Protein AF-A0A1S1JXR2-F1 (afdb_monomer)

Radius of gyration: 26.83 Å; Cα contacts (8 Å, |Δi|>4): 31; chains: 1; bounding box: 40×18×74 Å

Sequence (86 aa):
MVAKANVGPLPTAGTPAWCELPDTDPRKLLALAASGEHWVLHTELAQEKRAEASRDIAAAGGWSALAKRIARGRGPAYIPRRKESA

InterPro domains:
  IPR024384 Protein of unknown function DUF2742 [PF10888] (1-83)

Foldseek 3Di:
DLVPPPLPDADAAPDPVLVPDDPPRVSNVSNVVVNCVVVVVVVVVVVVVVVVVVVVVVVVDCVVVVVVVVVVPPPPPDDDDDDDDD

Structure (mmCIF, N/CA/C/O backbone):
data_AF-A0A1S1JXR2-F1
#
_entry.id   AF-A0A1S1JXR2-F1
#
loop_
_atom_site.group_PDB
_atom_site.id
_atom_site.type_symbol
_atom_site.label_atom_id
_atom_site.label_alt_id
_atom_site.label_comp_id
_atom_site.label_asym_id
_atom_site.label_entity_id
_atom_site.label_seq_id
_atom_site.pdbx_PDB_ins_code
_atom_site.Cartn_x
_atom_site.Cartn_y
_atom_site.Cartn_z
_atom_site.occupancy
_atom_site.B_iso_or_equiv
_atom_site.auth_seq_id
_atom_site.auth_comp_id
_atom_site.auth_asym_id
_atom_site.auth_atom_id
_atom_site.pdbx_PDB_model_num
ATOM 1 N N . MET A 1 1 ? -3.237 5.962 -21.231 1.00 52.84 1 MET A N 1
ATOM 2 C CA . MET A 1 1 ? -2.593 7.106 -21.938 1.00 52.84 1 MET A CA 1
ATOM 3 C C . MET A 1 1 ? -1.202 6.776 -22.484 1.00 52.84 1 MET A C 1
ATOM 5 O O . MET A 1 1 ? -0.857 7.275 -23.546 1.00 52.84 1 MET A O 1
ATOM 9 N N . VAL A 1 2 ? -0.429 5.912 -21.820 1.00 57.03 2 VAL A N 1
ATOM 10 C CA . VAL A 1 2 ? 0.966 5.593 -22.175 1.00 57.03 2 VAL A CA 1
ATOM 11 C C . VAL A 1 2 ? 1.143 4.842 -23.513 1.00 57.03 2 VAL A C 1
ATOM 13 O O . VAL A 1 2 ? 2.101 5.100 -24.235 1.00 57.03 2 VAL A O 1
ATOM 16 N N . ALA A 1 3 ? 0.186 3.998 -23.920 1.00 56.38 3 ALA A N 1
ATOM 17 C CA . ALA A 1 3 ? 0.240 3.254 -25.191 1.00 56.38 3 ALA A CA 1
ATOM 18 C C . ALA A 1 3 ? 0.278 4.138 -26.461 1.00 56.38 3 ALA A C 1
ATOM 20 O O . ALA A 1 3 ? 0.579 3.645 -27.543 1.00 56.38 3 ALA A O 1
ATOM 21 N N . LYS A 1 4 ? -0.005 5.446 -26.345 1.00 58.16 4 LYS A N 1
ATOM 22 C CA . LYS A 1 4 ? 0.045 6.403 -27.465 1.00 58.16 4 LYS A CA 1
ATOM 23 C C . LYS A 1 4 ? 1.438 6.992 -27.724 1.00 58.16 4 LYS A C 1
ATOM 25 O O . LYS A 1 4 ? 1.592 7.753 -28.671 1.00 58.16 4 LYS A O 1
ATOM 30 N N . ALA A 1 5 ? 2.440 6.674 -26.904 1.00 64.19 5 ALA A N 1
ATOM 31 C CA . ALA A 1 5 ? 3.767 7.284 -27.001 1.00 64.19 5 ALA A CA 1
ATOM 32 C C . ALA A 1 5 ? 4.649 6.730 -28.146 1.00 64.19 5 ALA A C 1
ATOM 34 O O . ALA A 1 5 ? 5.756 7.221 -28.331 1.00 64.19 5 ALA A O 1
ATOM 35 N N . ASN A 1 6 ? 4.188 5.733 -28.918 1.00 70.31 6 ASN A N 1
ATOM 36 C CA . ASN A 1 6 ? 4.937 5.090 -30.017 1.00 70.31 6 ASN A CA 1
ATOM 37 C C . ASN A 1 6 ? 6.326 4.542 -29.622 1.00 70.31 6 ASN A C 1
ATOM 39 O O . ASN A 1 6 ? 7.220 4.444 -30.456 1.00 70.31 6 ASN A O 1
ATOM 43 N N . VAL A 1 7 ? 6.518 4.150 -28.361 1.00 71.12 7 VAL A N 1
ATOM 44 C CA . VAL A 1 7 ? 7.827 3.715 -27.835 1.00 71.12 7 VAL A CA 1
ATOM 45 C C . VAL A 1 7 ? 8.066 2.198 -27.898 1.00 71.12 7 VAL A C 1
ATOM 47 O O . VAL A 1 7 ? 8.930 1.681 -27.204 1.00 71.12 7 VAL A O 1
ATOM 50 N N . GLY A 1 8 ? 7.333 1.448 -28.722 1.00 77.19 8 GLY A N 1
ATOM 51 C CA . GLY A 1 8 ? 7.416 -0.019 -28.713 1.00 77.19 8 GLY A CA 1
ATOM 52 C C . GLY A 1 8 ? 6.911 -0.639 -27.394 1.00 77.19 8 GLY A C 1
ATOM 53 O O . GLY A 1 8 ? 6.290 0.054 -26.582 1.00 77.19 8 GLY A O 1
ATOM 54 N N . PRO A 1 9 ? 7.108 -1.952 -27.176 1.00 84.50 9 PRO A N 1
ATOM 55 C CA . PRO A 1 9 ? 6.618 -2.629 -25.979 1.00 84.50 9 PRO A CA 1
ATOM 56 C C . PRO A 1 9 ? 7.310 -2.104 -24.714 1.00 84.50 9 PRO A C 1
ATOM 58 O O . PRO A 1 9 ? 8.526 -1.901 -24.690 1.00 84.50 9 PRO A O 1
ATOM 61 N N . LEU A 1 10 ? 6.524 -1.908 -23.654 1.00 90.00 10 LEU A N 1
ATOM 62 C CA . LEU A 1 10 ? 7.019 -1.470 -22.353 1.00 90.00 10 LEU A CA 1
ATOM 63 C C . LEU A 1 10 ? 7.270 -2.680 -21.452 1.00 90.00 10 LEU A C 1
ATOM 65 O O . LEU A 1 10 ? 6.339 -3.459 -21.233 1.00 90.00 10 LEU A O 1
ATOM 69 N N . PRO A 1 11 ? 8.485 -2.847 -20.903 1.00 93.25 11 PRO A N 1
ATOM 70 C CA . PRO A 1 11 ? 8.707 -3.836 -19.860 1.00 93.25 11 PRO A CA 1
ATOM 71 C C . PRO A 1 11 ? 7.990 -3.409 -18.573 1.00 93.25 11 PRO A C 1
ATOM 73 O O . PRO A 1 11 ? 7.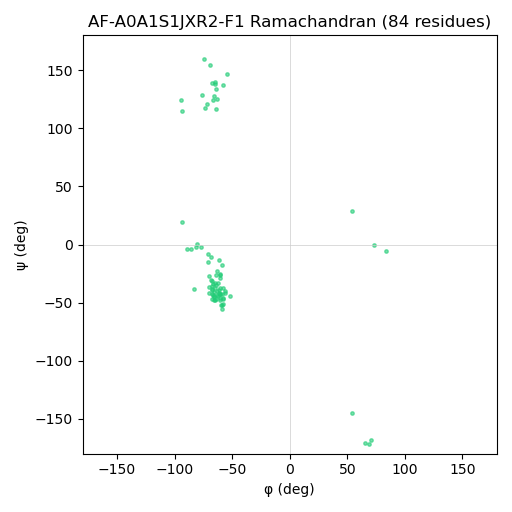787 -2.220 -18.327 1.00 93.25 11 PRO A O 1
ATOM 76 N N . THR A 1 12 ? 7.636 -4.366 -17.718 1.00 92.50 12 THR A N 1
ATOM 77 C CA . THR A 1 12 ? 7.122 -4.060 -16.376 1.00 92.50 12 THR A CA 1
ATOM 78 C C . THR A 1 12 ? 8.207 -3.366 -15.552 1.00 92.50 12 THR A C 1
ATOM 80 O O . THR A 1 12 ? 9.355 -3.825 -15.526 1.00 92.50 12 THR A O 1
ATOM 83 N N . ALA A 1 13 ? 7.855 -2.276 -14.863 1.00 94.19 13 ALA A N 1
ATOM 84 C CA . ALA A 1 13 ? 8.811 -1.537 -14.043 1.00 94.19 13 ALA A CA 1
ATOM 85 C C . ALA A 1 13 ? 9.432 -2.441 -12.963 1.00 94.19 13 ALA A C 1
ATOM 87 O O . ALA A 1 13 ? 8.740 -3.240 -12.336 1.00 94.19 13 ALA A O 1
ATOM 88 N N . GLY A 1 14 ? 10.748 -2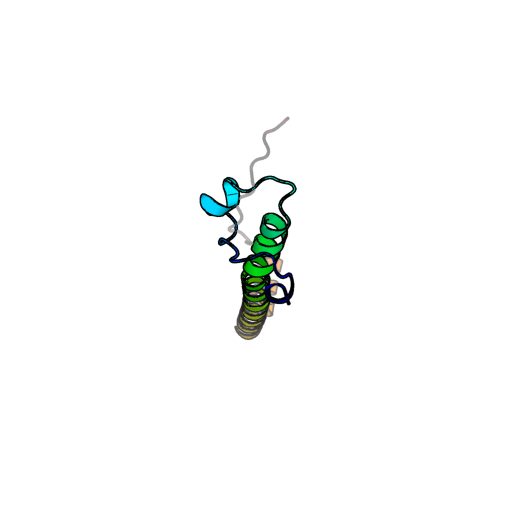.328 -12.765 1.00 93.50 14 GLY A N 1
ATOM 89 C CA . GLY A 1 14 ? 11.513 -3.125 -11.798 1.00 93.50 14 GLY A CA 1
ATOM 90 C C . GLY A 1 14 ? 11.955 -4.515 -12.276 1.00 93.50 14 GLY A C 1
ATOM 91 O O . GLY A 1 14 ? 12.711 -5.180 -11.574 1.00 93.50 14 GLY A O 1
ATOM 92 N N . THR A 1 15 ? 11.534 -4.968 -13.460 1.00 95.94 15 THR A N 1
ATOM 93 C CA . THR A 1 15 ? 12.054 -6.217 -14.050 1.00 95.94 15 THR A CA 1
ATOM 94 C C . THR A 1 15 ? 13.478 -6.037 -14.591 1.00 95.94 15 THR A C 1
ATOM 96 O O . THR A 1 15 ? 13.860 -4.908 -14.901 1.00 95.94 15 THR A O 1
ATOM 99 N N . PRO A 1 16 ? 14.264 -7.118 -14.786 1.00 97.56 16 PRO A N 1
ATOM 100 C CA . PRO A 1 16 ? 15.594 -7.017 -15.396 1.00 97.56 16 PRO A CA 1
ATOM 101 C C . PRO A 1 16 ? 15.589 -6.264 -16.734 1.00 97.56 16 PRO A C 1
ATOM 103 O O . PRO A 1 16 ? 16.360 -5.327 -16.907 1.00 97.56 16 PRO A O 1
ATOM 106 N N . ALA A 1 17 ? 14.621 -6.560 -17.610 1.00 94.88 17 ALA A N 1
ATOM 107 C CA . ALA A 1 17 ? 14.453 -5.875 -18.894 1.00 94.88 17 ALA A CA 1
ATOM 108 C C . ALA A 1 17 ? 14.183 -4.363 -18.761 1.00 94.88 17 ALA A C 1
ATOM 110 O O . ALA A 1 17 ? 14.484 -3.602 -19.673 1.00 94.88 17 ALA A O 1
ATOM 111 N N . TRP A 1 18 ? 13.606 -3.913 -17.642 1.00 95.56 18 TRP A N 1
ATOM 112 C CA . TRP A 1 18 ? 13.433 -2.490 -17.337 1.00 95.56 18 TRP A CA 1
ATOM 113 C C . TRP A 1 18 ? 14.697 -1.871 -16.730 1.00 95.56 18 TRP A C 1
ATOM 115 O O . TRP A 1 18 ? 15.044 -0.738 -17.062 1.00 95.56 18 TRP A O 1
ATOM 125 N N . CYS A 1 19 ? 15.402 -2.605 -15.865 1.00 95.81 19 CYS A N 1
ATOM 126 C CA . CYS A 1 19 ? 16.659 -2.158 -15.261 1.00 95.81 19 CYS A CA 1
ATOM 127 C C . CYS A 1 19 ? 17.768 -1.965 -16.303 1.00 95.81 19 CYS A C 1
ATOM 129 O O . CYS A 1 19 ? 18.564 -1.039 -16.171 1.00 95.81 19 CYS A O 1
ATOM 131 N N . GLU A 1 20 ? 17.788 -2.802 -17.341 1.00 96.88 20 GLU A N 1
ATOM 132 C CA . GLU A 1 20 ? 18.732 -2.732 -18.462 1.00 96.88 20 GLU A CA 1
ATOM 133 C C . GLU A 1 20 ? 18.485 -1.538 -19.400 1.00 96.88 20 GLU A C 1
ATOM 135 O O . GLU A 1 20 ? 19.363 -1.190 -20.191 1.00 96.88 20 GLU A O 1
ATOM 140 N N . LEU A 1 21 ? 17.321 -0.877 -19.323 1.00 94.75 21 LEU A N 1
ATOM 141 C CA . LEU A 1 21 ? 17.063 0.322 -20.121 1.00 94.75 21 LEU A CA 1
ATOM 142 C C . LEU A 1 21 ?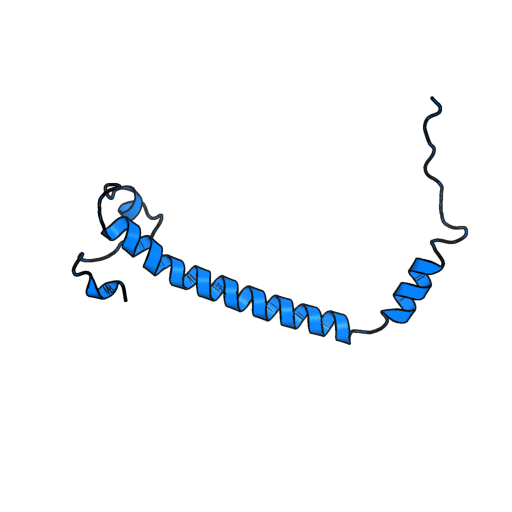 17.961 1.490 -19.671 1.00 94.75 21 LEU A C 1
ATOM 144 O O . LEU A 1 21 ? 18.079 1.735 -18.462 1.00 94.75 21 LEU A O 1
ATOM 148 N N . PRO A 1 22 ? 18.509 2.283 -20.615 1.00 94.50 22 PRO A N 1
ATOM 149 C CA . PRO A 1 22 ? 19.195 3.531 -20.294 1.00 94.50 22 PRO A CA 1
ATOM 150 C C . PRO A 1 22 ? 18.312 4.472 -19.470 1.00 94.50 22 PRO A C 1
ATOM 152 O O . PRO A 1 22 ? 17.103 4.547 -19.683 1.00 94.50 22 PRO A O 1
ATOM 155 N N . ASP A 1 23 ? 18.910 5.250 -18.568 1.00 90.50 23 ASP A N 1
ATOM 156 C CA . ASP A 1 23 ? 18.164 6.200 -17.727 1.00 90.50 23 ASP A CA 1
ATOM 157 C C . ASP A 1 23 ? 17.465 7.307 -18.529 1.00 90.50 23 ASP A C 1
ATOM 159 O O . ASP A 1 23 ? 16.475 7.878 -18.077 1.00 90.50 23 ASP A O 1
ATOM 163 N N . THR A 1 24 ? 17.952 7.584 -19.738 1.00 91.94 24 THR A N 1
ATOM 164 C CA . THR A 1 24 ? 17.364 8.546 -20.678 1.00 91.94 24 THR A CA 1
ATOM 165 C C . THR A 1 24 ? 16.316 7.930 -21.604 1.00 91.94 24 THR A C 1
ATOM 167 O O . THR A 1 24 ? 15.705 8.653 -22.392 1.00 91.94 24 THR A O 1
ATOM 170 N N . ASP A 1 25 ? 16.089 6.613 -21.536 1.00 91.06 25 ASP A N 1
ATOM 171 C CA . ASP A 1 25 ? 15.096 5.947 -22.370 1.00 91.06 25 ASP A CA 1
ATOM 172 C C . ASP A 1 25 ? 13.677 6.310 -21.893 1.00 91.06 25 ASP A C 1
ATOM 174 O O . ASP A 1 25 ? 13.307 6.007 -20.751 1.00 91.06 25 ASP A O 1
ATOM 178 N N . PRO A 1 26 ? 12.830 6.916 -22.748 1.00 90.19 26 PRO A N 1
ATOM 179 C CA . PRO A 1 26 ? 11.477 7.311 -22.362 1.00 90.19 26 PRO A CA 1
ATOM 180 C C . PRO A 1 26 ? 10.612 6.123 -21.917 1.00 90.19 26 PRO A C 1
ATOM 182 O O . PRO A 1 26 ? 9.705 6.298 -21.098 1.00 90.19 26 PRO A O 1
ATOM 185 N N . ARG A 1 27 ? 10.902 4.899 -22.385 1.00 91.69 27 ARG A N 1
ATOM 186 C CA . ARG A 1 27 ? 10.210 3.679 -21.941 1.00 91.69 27 ARG A CA 1
ATOM 187 C C . ARG A 1 27 ? 10.373 3.439 -20.447 1.00 91.69 27 ARG A C 1
ATOM 189 O O . ARG A 1 27 ? 9.471 2.868 -19.840 1.00 91.69 27 ARG A O 1
ATOM 196 N N . LYS A 1 28 ? 11.472 3.893 -19.838 1.00 92.19 28 LYS A N 1
ATOM 197 C CA . LYS A 1 28 ? 11.745 3.700 -18.410 1.00 92.19 28 LYS A CA 1
ATOM 198 C C . LYS A 1 28 ? 10.734 4.456 -17.547 1.00 92.19 28 LYS A C 1
ATOM 200 O O . LYS A 1 28 ? 10.110 3.856 -16.670 1.00 92.19 28 LYS A O 1
ATOM 205 N N . LEU A 1 29 ? 10.499 5.733 -17.866 1.00 92.19 29 LEU A N 1
ATOM 206 C CA . LEU A 1 29 ? 9.482 6.572 -17.219 1.00 92.19 29 LEU A CA 1
ATOM 207 C C . LEU A 1 29 ? 8.062 6.069 -17.522 1.00 92.19 29 LEU A C 1
ATOM 209 O O . LEU A 1 29 ? 7.219 5.989 -16.631 1.00 92.19 29 LEU A O 1
ATOM 213 N N . LEU A 1 30 ? 7.794 5.703 -18.775 1.00 92.19 30 LEU A N 1
ATOM 214 C CA . LEU A 1 30 ? 6.467 5.259 -19.203 1.00 92.19 30 LEU A CA 1
ATOM 215 C C . LEU A 1 30 ? 6.059 3.919 -18.573 1.00 92.19 30 LEU A C 1
ATOM 217 O O . LEU A 1 30 ? 4.912 3.769 -18.155 1.00 92.19 30 LEU A O 1
ATOM 221 N N . ALA A 1 31 ? 6.991 2.973 -18.440 1.00 92.44 31 ALA A N 1
ATOM 222 C CA . ALA A 1 31 ? 6.780 1.720 -17.718 1.00 9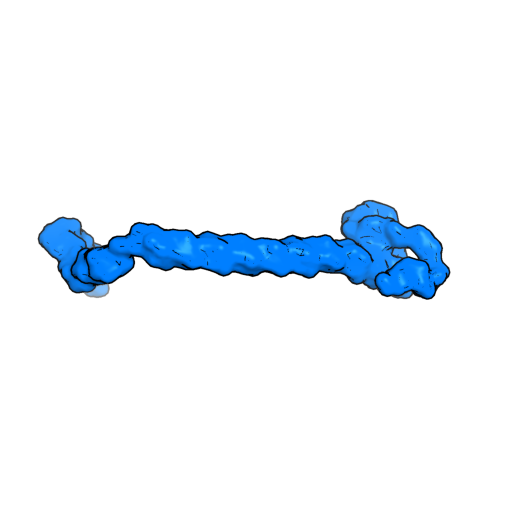2.44 31 ALA A CA 1
ATOM 223 C C . ALA A 1 31 ? 6.456 1.954 -16.236 1.00 92.44 31 ALA A C 1
ATOM 225 O O . ALA A 1 31 ? 5.586 1.279 -15.678 1.00 92.44 31 ALA A O 1
ATOM 226 N N . LEU A 1 32 ? 7.118 2.932 -15.604 1.00 92.94 32 LEU A N 1
ATOM 227 C CA . LEU A 1 32 ? 6.834 3.323 -14.225 1.00 92.94 32 LEU A CA 1
ATOM 228 C C . LEU A 1 32 ? 5.432 3.927 -14.100 1.00 92.94 32 LEU A C 1
ATOM 230 O O . LEU A 1 32 ? 4.688 3.533 -13.209 1.00 92.94 32 LEU A O 1
ATOM 234 N N . ALA A 1 33 ? 5.050 4.828 -15.008 1.00 90.94 33 ALA A N 1
ATOM 235 C CA . ALA A 1 33 ? 3.718 5.429 -15.016 1.00 90.94 33 ALA A CA 1
ATOM 236 C C . ALA A 1 33 ? 2.613 4.375 -15.193 1.00 90.94 33 ALA A C 1
ATOM 238 O O . ALA A 1 33 ? 1.652 4.370 -14.429 1.00 9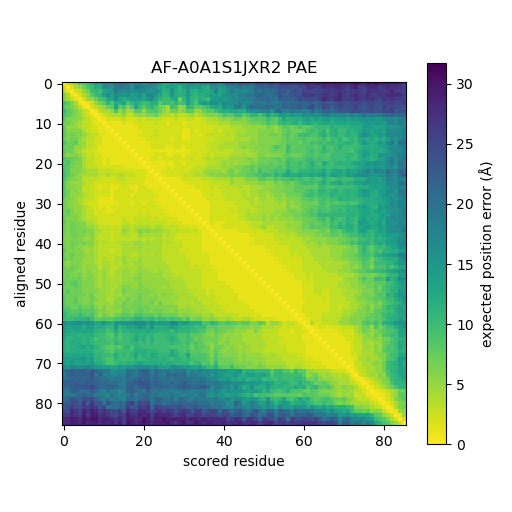0.94 33 ALA A O 1
ATOM 239 N N . ALA A 1 34 ? 2.783 3.444 -16.139 1.00 90.00 34 ALA A N 1
ATOM 240 C CA . ALA A 1 34 ? 1.838 2.348 -16.358 1.00 90.00 34 ALA A CA 1
ATOM 241 C C . ALA A 1 34 ? 1.737 1.418 -15.135 1.00 90.00 34 ALA A C 1
ATOM 243 O O . ALA A 1 34 ? 0.643 1.061 -14.711 1.00 90.00 34 ALA A O 1
ATOM 244 N N . SER A 1 35 ? 2.870 1.069 -14.518 1.00 90.69 35 SER A N 1
ATOM 245 C CA . SER A 1 35 ? 2.879 0.247 -13.296 1.00 90.69 35 SER A CA 1
ATOM 246 C C . SER A 1 35 ? 2.285 0.999 -12.095 1.00 90.69 35 SER A C 1
ATOM 248 O O . SER A 1 35 ? 1.670 0.395 -11.218 1.00 90.69 35 SER A O 1
ATOM 250 N N . GLY A 1 36 ? 2.427 2.327 -12.070 1.00 91.75 36 GLY A N 1
ATOM 251 C CA . GLY A 1 36 ? 1.878 3.211 -11.047 1.00 91.75 36 GLY A CA 1
ATOM 252 C C . GLY A 1 36 ? 0.349 3.227 -10.996 1.00 91.75 36 GLY A C 1
ATOM 253 O O . GLY A 1 36 ? -0.199 3.423 -9.915 1.00 91.75 36 GLY A O 1
ATOM 254 N N . GLU A 1 37 ? -0.347 2.941 -12.103 1.00 91.25 37 GLU A N 1
ATOM 255 C CA . GLU A 1 37 ? -1.817 2.824 -12.128 1.00 91.25 37 GLU A CA 1
ATOM 256 C C . GLU A 1 37 ? -2.309 1.772 -11.112 1.00 91.25 37 GLU A C 1
ATOM 258 O O . GLU A 1 37 ? -3.262 2.012 -10.367 1.00 91.25 37 GLU A O 1
ATOM 263 N N . HIS A 1 38 ? -1.595 0.647 -10.983 1.00 88.94 38 HIS A N 1
ATOM 264 C CA . HIS A 1 38 ? -1.900 -0.379 -9.981 1.00 88.94 38 HIS A CA 1
ATOM 265 C C . HIS A 1 38 ? -1.707 0.122 -8.544 1.00 88.94 38 HIS A C 1
ATOM 267 O O . HIS A 1 38 ? -2.482 -0.232 -7.655 1.00 88.94 38 HIS A O 1
ATOM 273 N N . TRP A 1 39 ? -0.687 0.947 -8.301 1.00 93.94 39 TRP A N 1
ATOM 274 C CA . TRP A 1 39 ? -0.426 1.510 -6.976 1.00 93.94 39 TRP A CA 1
ATOM 275 C C . TRP A 1 39 ? -1.473 2.549 -6.565 1.00 93.94 39 TRP A C 1
ATOM 277 O O . TRP A 1 39 ? -1.870 2.597 -5.398 1.00 93.94 39 TRP A O 1
ATOM 287 N N . VAL A 1 40 ? -1.954 3.353 -7.517 1.00 95.81 40 VAL A N 1
ATOM 288 C CA . VAL A 1 40 ? -3.066 4.286 -7.286 1.00 95.81 40 VAL A CA 1
ATOM 289 C C . VAL A 1 40 ? -4.308 3.510 -6.854 1.00 95.81 40 VAL A C 1
ATOM 291 O O . VAL A 1 40 ? -4.826 3.770 -5.770 1.00 95.81 40 VAL A O 1
ATOM 294 N N . LEU A 1 41 ? -4.702 2.480 -7.613 1.00 95.31 41 LEU A N 1
ATOM 295 C CA . LEU A 1 41 ? -5.838 1.618 -7.262 1.00 95.31 41 LEU A CA 1
ATOM 296 C C . LEU A 1 41 ? -5.659 0.938 -5.897 1.00 95.31 41 LEU A C 1
ATOM 298 O O . LEU A 1 41 ? -6.591 0.883 -5.096 1.00 95.31 41 LEU A O 1
ATOM 302 N N . HIS A 1 42 ? -4.454 0.443 -5.600 1.00 96.31 42 HIS A N 1
ATOM 303 C CA . HIS A 1 42 ? -4.152 -0.143 -4.295 1.00 96.31 42 HIS A CA 1
ATOM 304 C C . HIS A 1 42 ? -4.336 0.875 -3.163 1.00 96.31 42 HIS A C 1
ATOM 306 O O . HIS A 1 42 ? -4.907 0.552 -2.121 1.00 96.31 42 HIS A O 1
ATOM 312 N N . THR A 1 43 ? -3.876 2.109 -3.371 1.00 97.94 43 THR A N 1
ATOM 313 C CA . THR A 1 43 ? -3.996 3.189 -2.390 1.00 97.94 43 THR A CA 1
ATOM 314 C C . THR A 1 43 ? -5.459 3.547 -2.151 1.00 97.94 43 THR A C 1
ATOM 316 O O . THR A 1 43 ? -5.871 3.608 -0.993 1.00 97.94 43 THR A O 1
ATOM 319 N N . GLU A 1 44 ? -6.251 3.729 -3.209 1.00 98.06 44 GLU A N 1
ATOM 320 C CA . GLU A 1 44 ? -7.687 4.027 -3.122 1.00 98.06 44 GLU A CA 1
ATOM 321 C C . GLU A 1 44 ? -8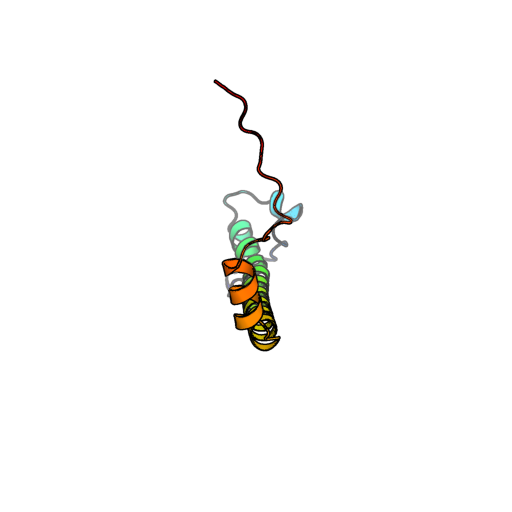.442 2.941 -2.352 1.00 98.06 44 GLU A C 1
ATOM 323 O O . GLU A 1 44 ? -9.105 3.235 -1.354 1.00 98.06 44 GLU A O 1
ATOM 328 N N . LEU A 1 45 ? -8.253 1.674 -2.729 1.00 98.12 45 LEU A N 1
ATOM 329 C CA . LEU A 1 45 ? -8.894 0.546 -2.056 1.00 98.12 45 LEU A CA 1
ATOM 330 C C . LEU A 1 45 ? -8.477 0.455 -0.582 1.00 98.12 45 LEU A C 1
ATOM 332 O O . LEU A 1 45 ? -9.301 0.214 0.301 1.00 98.12 45 LEU A O 1
ATOM 336 N N . ALA A 1 46 ? -7.195 0.672 -0.287 1.00 98.12 46 ALA A N 1
ATOM 337 C CA . ALA A 1 46 ? -6.710 0.655 1.084 1.00 98.12 46 ALA A CA 1
ATOM 338 C C . ALA A 1 46 ? -7.305 1.800 1.924 1.00 98.12 46 ALA A C 1
ATOM 340 O O . ALA A 1 46 ? -7.516 1.624 3.124 1.00 98.12 46 ALA A O 1
ATOM 341 N N . GLN A 1 47 ? -7.574 2.971 1.339 1.00 98.31 47 GLN A N 1
ATOM 342 C CA . GLN A 1 47 ? -8.279 4.059 2.027 1.00 98.31 47 GLN A CA 1
ATOM 343 C C . GLN A 1 47 ? -9.738 3.688 2.301 1.00 98.31 47 GLN A C 1
ATOM 345 O O . GLN A 1 47 ? -10.199 3.826 3.434 1.00 98.31 47 GLN A O 1
ATOM 350 N N . GLU A 1 48 ? -10.439 3.146 1.305 1.00 98.56 48 GLU A N 1
ATOM 351 C CA . GLU A 1 48 ? -11.829 2.710 1.448 1.00 98.56 48 GLU A CA 1
ATOM 352 C C . GLU A 1 48 ? -11.979 1.665 2.563 1.00 98.56 48 GLU A C 1
ATOM 354 O O . GLU A 1 48 ? -12.814 1.816 3.460 1.00 98.56 48 GLU A O 1
ATOM 359 N N . LYS A 1 49 ? -11.099 0.657 2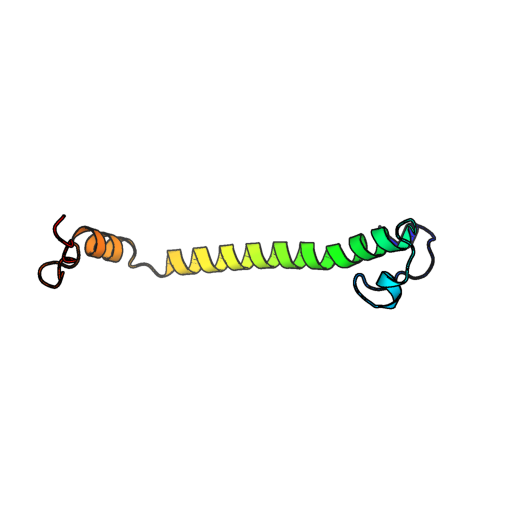.585 1.00 98.44 49 LYS A N 1
ATOM 360 C CA . LYS A 1 49 ? -11.106 -0.389 3.616 1.00 98.44 49 LYS A CA 1
ATOM 361 C C . LYS A 1 49 ? -10.754 0.120 5.006 1.00 98.44 49 LYS A C 1
ATOM 363 O O . LYS A 1 49 ? -11.335 -0.342 5.986 1.00 98.44 49 LYS A O 1
ATOM 368 N N . ARG A 1 50 ? -9.870 1.114 5.123 1.00 98.44 50 ARG A N 1
ATOM 369 C CA . ARG A 1 50 ? -9.626 1.788 6.411 1.00 98.44 50 ARG A CA 1
ATOM 370 C C . ARG A 1 50 ? -10.856 2.562 6.884 1.00 98.44 50 ARG A C 1
ATOM 372 O O . ARG A 1 50 ? -11.173 2.516 8.070 1.00 98.44 50 ARG A O 1
ATOM 379 N N . ALA A 1 51 ? -11.556 3.244 5.980 1.00 98.38 51 ALA A N 1
ATOM 380 C CA . ALA A 1 51 ? -12.770 3.983 6.314 1.00 98.38 51 ALA A CA 1
ATOM 381 C C . ALA A 1 51 ? -13.928 3.053 6.715 1.00 98.38 51 ALA A C 1
ATOM 383 O O . ALA A 1 51 ? -14.692 3.374 7.623 1.00 98.38 51 ALA A O 1
ATOM 384 N N . GLU A 1 52 ? -14.070 1.899 6.060 1.00 98.50 52 GLU A N 1
ATOM 385 C CA . GLU A 1 52 ? -14.981 0.819 6.466 1.00 98.50 52 GLU A CA 1
ATOM 386 C C . GLU A 1 52 ? -14.654 0.318 7.878 1.00 98.50 52 GLU A C 1
ATOM 388 O O . GLU A 1 52 ? -15.478 0.464 8.778 1.00 98.50 52 GLU A O 1
ATOM 393 N N . ALA A 1 53 ? -13.412 -0.108 8.121 1.00 98.25 53 ALA A N 1
ATOM 394 C CA . ALA A 1 53 ? -12.986 -0.583 9.436 1.00 98.25 53 ALA A CA 1
ATOM 395 C C . ALA A 1 53 ? -13.173 0.471 10.544 1.00 98.25 53 ALA A C 1
ATOM 397 O O . ALA A 1 53 ? -13.560 0.145 11.665 1.00 98.25 53 ALA A O 1
ATOM 398 N N . SER A 1 54 ? -12.928 1.752 10.246 1.00 97.19 54 SER A N 1
ATOM 399 C CA . SER A 1 54 ? -13.151 2.840 11.202 1.00 97.19 54 SER A CA 1
ATOM 400 C C . SER A 1 54 ? -14.626 2.975 11.590 1.00 97.19 54 SER A C 1
ATOM 402 O O . SER A 1 54 ? -14.920 3.194 12.768 1.00 97.19 54 SER A O 1
ATOM 404 N N . ARG A 1 55 ? -15.546 2.824 10.628 1.00 98.00 55 ARG A N 1
ATOM 405 C CA . ARG A 1 55 ? -16.993 2.837 10.881 1.00 98.00 55 ARG A CA 1
ATOM 406 C C . ARG A 1 55 ? -17.427 1.623 11.694 1.00 98.00 55 ARG A C 1
ATOM 408 O O . ARG A 1 55 ? -18.180 1.800 12.647 1.00 98.00 55 ARG A O 1
ATOM 415 N N . ASP A 1 56 ? -16.906 0.440 11.387 1.00 98.00 56 ASP A N 1
ATOM 416 C CA . ASP A 1 56 ? -17.218 -0.791 12.124 1.00 98.00 56 ASP A CA 1
ATOM 417 C C . ASP A 1 56 ? -16.773 -0.705 13.585 1.00 98.00 56 ASP A C 1
ATOM 419 O O . ASP A 1 56 ? -17.535 -1.027 14.497 1.00 98.00 56 ASP A O 1
ATOM 423 N N . ILE A 1 57 ? -15.563 -0.188 13.825 1.00 96.12 57 ILE A N 1
ATOM 424 C CA . ILE A 1 57 ? -15.073 0.093 15.176 1.00 96.12 57 ILE A CA 1
ATOM 425 C C . ILE A 1 57 ? -16.019 1.083 15.860 1.00 96.12 57 ILE A C 1
ATOM 427 O O . ILE A 1 57 ? -16.526 0.800 16.941 1.00 96.12 57 ILE A O 1
ATOM 431 N N . ALA A 1 58 ? -16.336 2.221 15.238 1.00 95.12 58 ALA A N 1
ATOM 432 C CA . ALA A 1 58 ? -17.253 3.190 15.838 1.00 95.12 58 ALA A CA 1
ATOM 433 C C . ALA A 1 58 ? -18.619 2.560 16.195 1.00 95.12 58 ALA A C 1
ATOM 435 O O . ALA A 1 58 ? -19.128 2.785 17.297 1.00 95.12 58 ALA A O 1
ATOM 436 N N . ALA A 1 59 ? -19.160 1.713 15.316 1.00 96.81 59 ALA A N 1
ATOM 437 C CA . ALA A 1 59 ? -20.433 1.020 15.494 1.00 96.81 59 ALA A CA 1
ATOM 438 C C . ALA A 1 59 ? -20.406 -0.080 16.570 1.00 96.81 59 ALA A C 1
ATOM 440 O O . ALA A 1 59 ? -21.436 -0.325 17.197 1.00 96.81 59 ALA A O 1
ATOM 441 N N . ALA A 1 60 ? -19.251 -0.695 16.850 1.00 96.12 60 ALA A N 1
ATOM 442 C CA . ALA A 1 60 ? -19.110 -1.735 17.878 1.00 96.12 60 ALA A CA 1
ATOM 443 C C . ALA A 1 60 ? -19.510 -1.264 19.295 1.00 96.12 60 ALA A C 1
ATOM 445 O O . ALA A 1 60 ? -19.789 -2.082 20.174 1.00 96.12 60 ALA A O 1
ATOM 446 N N . GLY A 1 61 ? -19.587 0.052 19.519 1.00 94.12 61 GLY A N 1
ATOM 447 C CA . GLY A 1 61 ? -20.136 0.635 20.738 1.00 94.12 61 GLY A CA 1
ATOM 448 C C . GLY A 1 61 ? -19.253 0.439 21.974 1.00 94.12 61 GLY A C 1
ATOM 449 O O . GLY A 1 61 ? -18.071 0.120 21.903 1.00 94.12 61 GLY A O 1
ATOM 450 N N . GLY A 1 62 ? -19.805 0.734 23.155 1.00 94.62 62 GLY A N 1
ATOM 451 C CA . GLY A 1 62 ? -19.063 0.640 24.422 1.00 94.62 62 GLY A CA 1
ATOM 452 C C . GLY A 1 62 ? -18.011 1.738 24.644 1.00 94.62 62 GLY A C 1
ATOM 453 O O . GLY A 1 62 ? -17.404 1.789 25.714 1.00 94.62 62 GLY A O 1
ATOM 454 N N . TRP A 1 63 ? -17.842 2.669 23.699 1.00 95.00 63 TRP A N 1
ATOM 455 C CA . TRP A 1 63 ? -16.827 3.728 23.744 1.00 95.00 63 TRP A CA 1
ATOM 456 C C . TRP A 1 63 ? -16.966 4.657 24.951 1.00 95.00 63 TRP A C 1
ATOM 458 O O . TRP A 1 63 ? -15.980 4.935 25.631 1.00 95.00 63 TRP A O 1
ATOM 468 N N . SER A 1 64 ? -18.187 5.069 25.308 1.00 95.06 64 SER A N 1
ATOM 469 C CA . SER A 1 64 ? -18.417 5.894 26.504 1.00 95.06 64 SER A CA 1
ATOM 470 C C . SER A 1 64 ? -18.132 5.132 27.803 1.00 95.06 64 SER A C 1
ATOM 472 O O . SER A 1 64 ? -17.624 5.710 28.763 1.00 95.06 64 SER A O 1
ATOM 474 N N . ALA A 1 65 ? -18.440 3.833 27.854 1.00 94.44 65 ALA A N 1
ATOM 475 C CA . ALA A 1 65 ? -18.151 2.994 29.016 1.00 94.44 65 ALA A CA 1
ATOM 476 C C . ALA A 1 65 ? -16.640 2.756 29.168 1.00 94.44 65 ALA A C 1
ATOM 478 O O . ALA A 1 65 ? -16.105 2.864 30.276 1.00 94.44 65 ALA A O 1
ATOM 479 N N . LEU A 1 66 ? -15.942 2.511 28.055 1.00 93.00 66 LEU A N 1
ATOM 480 C CA . LEU A 1 66 ? -14.486 2.424 27.999 1.00 93.00 66 LEU A CA 1
ATOM 481 C C . LEU A 1 66 ? -13.835 3.738 28.445 1.00 93.00 66 LEU A C 1
ATOM 483 O O . LEU A 1 66 ? -12.967 3.708 29.314 1.00 93.00 66 LEU A O 1
ATOM 487 N N . ALA A 1 67 ? -14.294 4.881 27.932 1.00 93.81 67 ALA A N 1
ATOM 488 C CA . ALA A 1 67 ? -13.796 6.199 28.323 1.00 93.81 67 ALA A CA 1
ATOM 489 C C . ALA A 1 67 ? -13.962 6.441 29.831 1.00 93.81 67 ALA A C 1
ATOM 491 O O . ALA A 1 67 ? -13.003 6.810 30.508 1.00 93.81 67 ALA A O 1
ATOM 492 N N . LYS A 1 68 ? -15.136 6.125 30.397 1.00 94.12 68 LYS A N 1
ATOM 493 C CA . LYS A 1 68 ? -15.369 6.177 31.853 1.00 94.12 68 LYS A CA 1
ATOM 494 C C . LYS A 1 68 ? -14.443 5.231 32.623 1.00 94.12 68 LYS A C 1
ATOM 496 O O . LYS A 1 68 ? -14.004 5.561 33.720 1.00 94.12 68 LYS A O 1
ATOM 501 N N . ARG A 1 69 ? -14.141 4.037 32.097 1.00 90.94 69 ARG A N 1
ATOM 502 C CA . ARG A 1 69 ? -13.183 3.103 32.717 1.00 90.94 69 ARG A CA 1
ATOM 503 C C . ARG A 1 69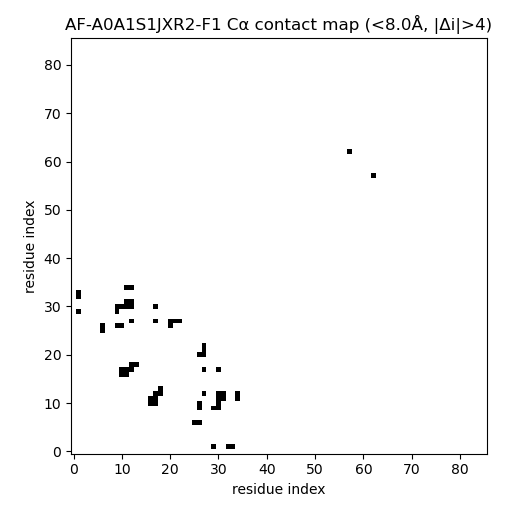 ? -11.763 3.669 32.712 1.00 90.94 69 ARG A C 1
ATOM 505 O O . ARG A 1 69 ? -11.102 3.590 33.736 1.00 90.94 69 ARG A O 1
ATOM 512 N N . ILE A 1 70 ? -11.325 4.255 31.599 1.00 90.38 70 ILE A N 1
ATOM 513 C CA . ILE A 1 70 ? -9.999 4.875 31.471 1.00 90.38 70 ILE A CA 1
ATOM 514 C C . ILE A 1 70 ? -9.874 6.075 32.417 1.00 90.38 70 ILE A C 1
ATOM 516 O O . ILE A 1 70 ? -8.896 6.155 33.155 1.00 90.38 70 ILE A O 1
ATOM 520 N N . ALA A 1 71 ? -10.878 6.958 32.458 1.00 90.81 71 ALA A N 1
ATOM 521 C CA . ALA A 1 71 ? -10.889 8.139 33.326 1.00 90.81 71 ALA A CA 1
ATOM 522 C C . ALA A 1 71 ? -10.852 7.787 34.823 1.00 90.81 71 ALA A C 1
ATOM 524 O O . ALA A 1 71 ? -10.229 8.491 35.610 1.00 90.81 71 ALA A O 1
ATOM 525 N N . ARG A 1 72 ? -11.471 6.666 35.219 1.00 89.75 72 ARG A N 1
ATOM 526 C CA . ARG A 1 72 ? -11.390 6.134 36.593 1.00 89.75 72 ARG A CA 1
ATOM 527 C C . ARG A 1 72 ? -10.015 5.546 36.945 1.00 89.75 72 ARG A C 1
ATOM 529 O O . ARG A 1 72 ? -9.775 5.218 38.104 1.00 89.75 72 ARG A O 1
ATOM 536 N N . GLY A 1 73 ? -9.108 5.423 35.974 1.00 85.88 73 GLY A N 1
ATOM 537 C CA . GLY A 1 73 ? -7.773 4.865 36.156 1.00 85.88 73 GLY A CA 1
ATOM 538 C C . GLY A 1 73 ? -7.779 3.360 36.444 1.00 85.88 73 GLY A C 1
ATOM 539 O O . GLY A 1 73 ? -8.799 2.679 36.356 1.00 85.88 73 GLY A O 1
ATOM 540 N N . ARG A 1 74 ? -6.608 2.816 36.796 1.00 81.12 74 ARG A N 1
ATOM 541 C CA . ARG A 1 74 ? -6.463 1.400 37.200 1.00 81.12 74 ARG A CA 1
ATOM 542 C C . ARG A 1 74 ? -6.864 1.143 38.660 1.00 81.12 74 ARG A C 1
ATOM 544 O O . ARG A 1 74 ? -6.793 0.004 39.117 1.00 81.12 74 ARG A O 1
ATOM 551 N N . GLY A 1 75 ? -7.294 2.186 39.374 1.00 81.62 75 GLY A N 1
ATOM 552 C CA . GLY A 1 75 ? -7.672 2.111 40.780 1.00 81.62 75 GLY A CA 1
ATOM 553 C C . GLY A 1 75 ? -6.558 1.511 41.654 1.00 81.62 75 GLY A C 1
ATOM 554 O O . GLY A 1 75 ? -5.377 1.715 41.359 1.00 81.62 75 GLY A O 1
ATOM 555 N N . PRO A 1 76 ? -6.905 0.743 42.701 1.00 81.50 76 PRO A N 1
ATOM 556 C CA . PRO A 1 76 ? -5.934 0.185 43.647 1.00 81.50 76 PRO A CA 1
ATOM 557 C C . PRO A 1 76 ? -5.020 -0.896 43.042 1.00 81.50 76 PRO A C 1
ATOM 559 O O . PRO A 1 76 ? -4.036 -1.272 43.665 1.00 81.50 76 PRO A O 1
ATOM 562 N N . ALA A 1 77 ? -5.305 -1.382 41.826 1.00 81.88 77 ALA A N 1
ATOM 563 C CA . ALA A 1 77 ? -4.455 -2.335 41.107 1.00 81.88 77 ALA A CA 1
ATOM 564 C C . ALA A 1 77 ? -3.263 -1.667 40.388 1.00 81.88 77 ALA A C 1
ATOM 566 O O . ALA A 1 77 ? -2.462 -2.345 39.740 1.00 81.88 77 ALA A O 1
ATOM 567 N N . TYR A 1 78 ? -3.149 -0.335 40.439 1.00 83.94 78 TYR A N 1
ATOM 568 C CA . TYR A 1 78 ? -2.004 0.378 39.885 1.00 83.94 78 TYR A CA 1
ATOM 569 C C . TYR A 1 78 ? -0.763 0.205 40.770 1.00 83.94 78 TYR A C 1
ATOM 571 O O . TYR A 1 78 ? -0.730 0.684 41.899 1.00 83.94 78 TYR A O 1
ATOM 579 N N . ILE A 1 79 ? 0.285 -0.415 40.224 1.00 86.44 79 ILE A N 1
ATOM 580 C CA . ILE A 1 79 ? 1.608 -0.464 40.853 1.00 86.44 79 ILE A CA 1
ATOM 581 C C . ILE A 1 79 ? 2.434 0.710 40.301 1.00 86.44 79 ILE A C 1
ATOM 583 O O . ILE A 1 79 ? 2.712 0.734 39.095 1.00 86.44 79 ILE A O 1
ATOM 587 N N . PRO A 1 80 ? 2.814 1.702 41.128 1.00 83.56 80 PRO A N 1
ATOM 588 C CA . PRO A 1 80 ? 3.583 2.850 40.668 1.00 83.56 80 PRO A CA 1
ATOM 589 C C . PRO A 1 80 ? 4.976 2.426 40.194 1.00 83.56 80 PRO A C 1
ATOM 591 O O . PRO A 1 80 ? 5.640 1.595 40.814 1.00 83.56 80 PRO A O 1
ATOM 594 N N . ARG A 1 81 ? 5.446 3.028 39.095 1.00 83.69 81 ARG A N 1
ATOM 595 C CA . ARG A 1 81 ? 6.834 2.846 38.652 1.00 83.69 81 ARG A CA 1
ATOM 596 C C . ARG A 1 81 ? 7.775 3.481 39.678 1.00 83.69 81 ARG A C 1
ATOM 598 O O . ARG A 1 81 ? 7.652 4.672 39.963 1.00 83.69 81 ARG A O 1
ATOM 605 N N . ARG A 1 82 ? 8.720 2.697 40.205 1.00 85.56 82 ARG A N 1
ATOM 606 C CA . ARG A 1 82 ? 9.797 3.197 41.069 1.00 85.56 82 ARG A CA 1
ATOM 607 C C . ARG A 1 82 ? 10.664 4.148 40.243 1.00 85.56 82 ARG A C 1
ATOM 609 O O . ARG A 1 82 ? 11.244 3.725 39.247 1.00 85.56 82 ARG A O 1
ATOM 616 N N . LYS A 1 83 ? 10.716 5.425 40.623 1.00 80.19 83 LYS A N 1
ATOM 617 C CA . LYS A 1 83 ? 11.753 6.331 40.119 1.00 80.19 83 LYS A CA 1
ATOM 618 C C . LYS A 1 83 ? 13.043 5.985 40.853 1.00 80.19 83 LYS A C 1
ATOM 620 O O . LYS A 1 83 ? 13.028 5.851 42.075 1.00 80.19 83 LYS A O 1
ATOM 625 N N . GLU A 1 84 ? 14.110 5.767 40.101 1.00 75.00 84 GLU A N 1
ATOM 626 C CA . GLU A 1 84 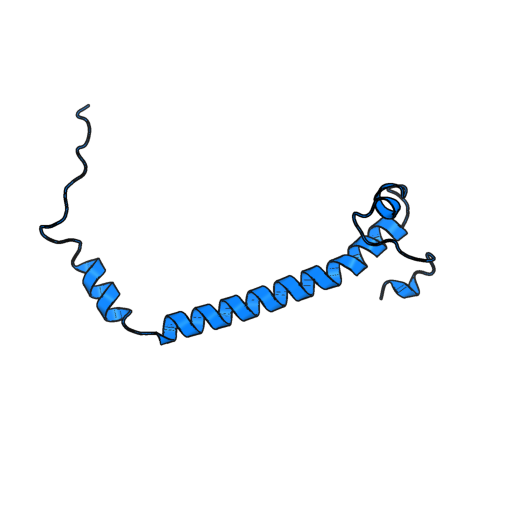? 15.453 5.653 40.656 1.00 75.00 84 GLU A CA 1
ATOM 627 C C . GLU A 1 84 ? 15.801 7.005 41.292 1.00 75.00 84 GLU A C 1
ATOM 629 O O . GLU A 1 84 ? 15.596 8.053 40.675 1.00 75.00 84 GLU A O 1
ATOM 634 N N . SER A 1 85 ? 16.168 6.986 42.572 1.00 72.06 85 SER A N 1
ATOM 635 C CA . SER A 1 85 ? 16.522 8.193 43.315 1.00 72.06 85 SER A CA 1
ATOM 636 C C . SER A 1 85 ? 17.806 8.776 42.723 1.00 72.06 85 SER A C 1
ATOM 638 O O . SER A 1 85 ? 18.772 8.034 42.556 1.00 72.06 85 SER A O 1
ATOM 640 N N . ALA A 1 86 ? 17.779 10.068 42.386 1.00 60.44 86 ALA A N 1
ATOM 641 C CA . ALA A 1 86 ? 18.955 10.840 41.984 1.00 60.44 86 ALA A CA 1
ATOM 642 C C . ALA A 1 86 ? 19.901 11.086 43.167 1.00 60.44 86 ALA A C 1
ATOM 644 O O . ALA A 1 86 ? 19.390 11.154 44.311 1.00 60.44 86 ALA A O 1
#

Mean predicted aligned error: 8.76 Å

pLDDT: mean 89.08, std 10.69, range [52.84, 98.56]

Secondary structure (DSSP, 8-state):
-GGGG---PPPPTTSHHHHTS-TT-HHHHHHHHHHHHHHHHHHHHHHHHHHHHHHHHHHT--HHHHHHHHHTTTGGG--PPPPPP-

Organism: NCBI:txid1908205

Solvent-accessible surface area (backbone atoms only — not comparable to full-atom values): 5360 Å² total; per-residue (Å²): 122,69,89,74,69,79,70,72,87,66,50,60,58,86,36,70,78,34,67,71,48,55,94,85,40,67,53,53,60,45,17,41,56,60,54,42,53,58,52,51,53,50,50,54,52,53,50,52,52,50,53,51,51,52,50,53,57,63,68,69,53,64,58,72,60,49,49,53,48,58,74,62,49,68,58,91,77,57,76,78,84,83,75,81,82,130